Protein AF-N1P978-F1 (afdb_monomer)

Structure (mmCIF, N/CA/C/O backbone):
data_AF-N1P978-F1
#
_entry.id   AF-N1P978-F1
#
loop_
_atom_site.group_PDB
_atom_site.id
_atom_site.type_symbol
_atom_site.label_atom_id
_atom_site.label_alt_id
_atom_site.label_comp_id
_atom_site.label_asym_id
_atom_site.label_entity_id
_atom_site.label_seq_id
_atom_site.pdbx_PDB_ins_code
_atom_site.Cartn_x
_atom_site.Cartn_y
_atom_site.Cartn_z
_atom_site.occupancy
_atom_site.B_iso_or_equiv
_atom_site.auth_seq_id
_atom_site.auth_comp_id
_atom_site.auth_asym_id
_atom_site.auth_atom_id
_atom_site.pdbx_PDB_model_num
ATOM 1 N N . MET A 1 1 ? 24.427 -19.968 -23.728 1.00 51.34 1 MET A N 1
ATOM 2 C CA . MET A 1 1 ? 23.889 -18.604 -23.933 1.00 51.34 1 MET A CA 1
ATOM 3 C C . MET A 1 1 ? 23.417 -18.109 -22.580 1.00 51.34 1 MET A C 1
ATOM 5 O O . MET A 1 1 ? 22.618 -18.807 -21.974 1.00 51.34 1 MET A O 1
ATOM 9 N N . ILE A 1 2 ? 23.948 -16.994 -22.076 1.00 67.19 2 ILE A N 1
ATOM 10 C CA . ILE A 1 2 ? 23.480 -16.392 -20.819 1.00 67.19 2 ILE A CA 1
ATOM 11 C C . ILE A 1 2 ? 22.512 -15.277 -21.208 1.00 67.19 2 ILE A C 1
ATOM 13 O O . ILE A 1 2 ? 22.941 -14.258 -21.749 1.00 67.19 2 ILE A O 1
ATOM 17 N N . LEU A 1 3 ? 21.216 -15.494 -20.993 1.00 75.06 3 LEU A N 1
ATOM 18 C CA . LEU A 1 3 ? 20.203 -14.460 -21.181 1.00 75.06 3 LEU A CA 1
ATOM 19 C C . LEU A 1 3 ? 20.406 -13.398 -20.092 1.00 75.06 3 LEU A C 1
ATOM 21 O O . LEU A 1 3 ? 20.397 -13.732 -18.910 1.00 75.06 3 LEU A O 1
ATOM 25 N N . HIS A 1 4 ? 20.660 -12.152 -20.489 1.00 80.44 4 HIS A N 1
ATOM 26 C CA . HIS A 1 4 ? 20.763 -11.032 -19.555 1.00 80.44 4 HIS A CA 1
ATOM 27 C C . HIS A 1 4 ? 19.407 -10.337 -19.472 1.00 80.44 4 HIS A C 1
ATOM 29 O O . HIS A 1 4 ? 18.857 -9.915 -20.487 1.00 80.44 4 HIS A O 1
ATOM 35 N N . GLU A 1 5 ? 18.876 -10.240 -18.260 1.00 82.19 5 GLU A N 1
ATOM 36 C CA . GLU A 1 5 ? 17.679 -9.464 -17.957 1.00 82.19 5 GLU A CA 1
ATOM 37 C C . GLU A 1 5 ? 18.041 -7.974 -17.937 1.00 82.19 5 GLU A C 1
ATOM 39 O O . GLU A 1 5 ? 19.006 -7.575 -17.281 1.00 82.19 5 GLU A O 1
ATOM 44 N N . ILE A 1 6 ? 17.291 -7.155 -18.675 1.00 90.06 6 ILE A N 1
ATOM 45 C CA . ILE A 1 6 ? 17.482 -5.703 -18.722 1.00 90.06 6 ILE A CA 1
ATOM 46 C C . ILE A 1 6 ? 16.243 -5.056 -18.099 1.00 90.06 6 ILE A C 1
ATOM 48 O O . ILE A 1 6 ? 15.170 -5.151 -18.694 1.00 90.06 6 ILE A O 1
ATOM 52 N N . PRO A 1 7 ? 16.367 -4.398 -16.931 1.00 91.31 7 PRO A N 1
ATOM 53 C CA . PRO A 1 7 ? 15.231 -3.738 -16.302 1.00 91.31 7 PRO A CA 1
ATOM 54 C C . PRO A 1 7 ? 14.741 -2.527 -17.100 1.00 91.31 7 PRO A C 1
ATOM 56 O O . PRO A 1 7 ? 15.553 -1.747 -17.612 1.00 91.31 7 PRO A O 1
ATOM 59 N N . CYS A 1 8 ? 13.421 -2.346 -17.145 1.00 93.00 8 CYS A N 1
ATOM 60 C CA . CYS A 1 8 ? 12.769 -1.184 -17.744 1.00 93.00 8 CYS A CA 1
ATOM 61 C C . CYS A 1 8 ? 13.158 0.120 -17.026 1.00 93.00 8 CYS A C 1
ATOM 63 O O . CYS A 1 8 ? 13.352 0.146 -15.808 1.00 93.00 8 CYS A O 1
ATOM 65 N N . ASP A 1 9 ? 13.257 1.223 -17.775 1.00 95.38 9 ASP A N 1
ATOM 66 C CA . ASP A 1 9 ? 13.677 2.520 -17.223 1.00 95.38 9 ASP A CA 1
ATOM 67 C C . ASP A 1 9 ? 12.615 3.182 -16.333 1.00 95.38 9 ASP A C 1
ATOM 69 O O . ASP A 1 9 ? 12.956 3.944 -15.430 1.00 95.38 9 ASP A O 1
ATOM 73 N N . SER A 1 10 ? 11.339 2.871 -16.551 1.00 96.06 10 SER A N 1
ATOM 74 C CA . SER A 1 10 ? 10.211 3.383 -15.774 1.00 96.06 10 SER A CA 1
ATOM 75 C C . SER A 1 10 ? 9.254 2.265 -15.403 1.00 96.06 10 SER A C 1
ATOM 77 O O . SER A 1 10 ? 9.006 1.383 -16.224 1.00 96.06 10 SER A O 1
ATOM 79 N N . CYS A 1 11 ? 8.720 2.340 -14.190 1.00 96.38 11 CYS A N 1
ATOM 80 C CA . CYS A 1 11 ? 7.621 1.505 -13.737 1.00 96.38 11 CYS A CA 1
ATOM 81 C C . CYS A 1 11 ? 6.306 2.003 -14.345 1.00 96.38 11 CYS A C 1
ATOM 83 O O . CYS A 1 11 ? 6.146 3.189 -14.652 1.00 96.38 11 CYS A O 1
ATOM 85 N N . THR A 1 12 ? 5.372 1.084 -14.510 1.00 95.38 12 THR A N 1
ATOM 86 C CA . THR A 1 12 ? 4.026 1.298 -15.035 1.00 95.38 12 THR A CA 1
ATOM 87 C C . THR A 1 12 ? 3.015 0.644 -14.105 1.00 95.38 12 THR A C 1
ATOM 89 O O . THR A 1 12 ? 3.397 -0.137 -13.242 1.00 95.38 12 THR A O 1
ATOM 92 N N . GLU A 1 13 ? 1.722 0.909 -14.288 1.00 93.56 13 GLU A N 1
ATOM 93 C CA . GLU A 1 13 ? 0.663 0.354 -13.428 1.00 93.56 13 GLU A CA 1
ATOM 94 C C . GLU A 1 13 ? 0.683 -1.182 -13.321 1.00 93.56 13 GLU A C 1
ATOM 96 O O . GLU A 1 13 ? 0.198 -1.724 -12.333 1.00 93.56 13 GLU A O 1
ATOM 101 N N . SER A 1 14 ? 1.250 -1.898 -14.302 1.00 94.50 14 SER A N 1
ATOM 102 C CA . SER A 1 14 ? 1.369 -3.362 -14.254 1.00 94.50 14 SER A CA 1
ATOM 103 C C . SER A 1 14 ? 2.417 -3.879 -13.271 1.00 94.50 14 SER A C 1
ATOM 105 O O . SER A 1 14 ? 2.367 -5.055 -12.927 1.00 94.50 14 SER A O 1
ATOM 107 N N . ASP A 1 15 ? 3.344 -3.022 -12.840 1.00 96.62 15 ASP A N 1
ATOM 108 C CA . ASP A 1 15 ? 4.443 -3.363 -11.925 1.00 96.62 15 ASP A CA 1
ATOM 109 C C . ASP A 1 15 ? 4.040 -3.141 -10.450 1.00 96.62 15 ASP A C 1
ATOM 111 O O . ASP A 1 15 ? 4.856 -3.234 -9.529 1.00 96.62 15 ASP A O 1
ATOM 115 N N . TYR A 1 16 ? 2.766 -2.804 -10.220 1.00 97.19 16 TYR A N 1
ATOM 116 C CA . TYR A 1 16 ? 2.202 -2.492 -8.914 1.00 97.19 16 TYR A CA 1
ATOM 117 C C . TYR A 1 16 ? 1.046 -3.420 -8.551 1.00 97.19 16 TYR A C 1
ATOM 119 O O . TYR A 1 16 ? 0.226 -3.822 -9.378 1.00 97.19 16 TYR A O 1
ATOM 127 N N . GLU A 1 17 ? 0.946 -3.694 -7.258 1.00 96.69 17 GLU A N 1
ATOM 128 C CA . GLU A 1 17 ? -0.178 -4.359 -6.612 1.00 96.69 17 GLU A CA 1
ATOM 129 C C . GLU A 1 17 ? -0.795 -3.438 -5.556 1.00 96.69 17 GLU A C 1
ATOM 131 O O . GLU A 1 17 ? -0.201 -2.426 -5.178 1.00 96.69 17 GLU A O 1
ATOM 136 N N . CYS A 1 18 ? -2.000 -3.761 -5.077 1.00 97.44 18 CYS A N 1
ATOM 137 C CA . CYS A 1 18 ? -2.567 -3.007 -3.963 1.00 97.44 18 CYS A CA 1
ATOM 138 C C . CYS A 1 18 ? -1.670 -3.155 -2.723 1.00 97.44 18 CYS A C 1
ATOM 140 O O . CYS A 1 18 ? -1.158 -4.242 -2.429 1.00 97.44 18 CYS A O 1
ATOM 142 N N . SER A 1 19 ? -1.476 -2.054 -1.999 1.00 96.12 19 SER A N 1
ATOM 143 C CA . SER A 1 19 ? -0.838 -2.067 -0.680 1.00 96.12 19 SER A CA 1
ATOM 144 C C . SER A 1 19 ? -1.640 -2.931 0.298 1.00 96.12 19 SER A C 1
ATOM 146 O O . SER A 1 19 ? -2.824 -3.181 0.083 1.00 96.12 19 SER A O 1
ATOM 148 N N . SER A 1 20 ? -1.008 -3.392 1.380 1.00 93.12 20 SER A N 1
ATOM 149 C CA . SER A 1 20 ? -1.594 -4.392 2.293 1.00 93.12 20 SER A CA 1
ATOM 150 C C . SER A 1 20 ? -2.949 -3.980 2.881 1.00 93.12 20 SER A C 1
ATOM 152 O O . SER A 1 20 ? -3.768 -4.835 3.180 1.00 93.12 20 SER A O 1
ATOM 154 N N . GLU A 1 21 ? -3.189 -2.684 3.038 1.00 94.25 21 GLU A N 1
ATOM 155 C CA . GLU A 1 21 ? -4.403 -2.085 3.594 1.00 94.25 21 GLU A CA 1
ATOM 156 C C . GLU A 1 21 ? -5.508 -1.847 2.549 1.00 94.25 21 GLU A C 1
ATOM 158 O O . GLU A 1 21 ? -6.534 -1.235 2.856 1.00 94.25 21 GLU A O 1
ATOM 163 N N . PHE A 1 22 ? -5.299 -2.283 1.306 1.00 96.00 22 PHE A N 1
ATOM 164 C CA . PHE A 1 22 ? -6.172 -1.999 0.175 1.00 96.00 22 PHE A CA 1
ATOM 165 C C . PHE A 1 22 ? -6.535 -3.272 -0.586 1.00 96.00 22 PHE A C 1
ATOM 167 O O . PHE A 1 22 ? -5.724 -4.177 -0.774 1.00 96.00 22 PHE A O 1
ATOM 174 N N . VAL A 1 23 ? -7.762 -3.305 -1.095 1.00 96.00 23 VAL A N 1
ATOM 175 C CA . VAL A 1 23 ? -8.296 -4.386 -1.922 1.00 96.00 23 VAL A CA 1
ATOM 176 C C . VAL A 1 23 ? -8.733 -3.841 -3.273 1.00 96.00 23 VAL A C 1
ATOM 178 O O . VAL A 1 23 ? -9.168 -2.696 -3.393 1.00 96.00 23 VAL A O 1
ATOM 181 N N . ARG A 1 24 ? -8.613 -4.665 -4.313 1.00 95.88 24 ARG A N 1
ATOM 182 C CA . ARG A 1 24 ? -9.006 -4.287 -5.669 1.00 95.88 24 ARG A CA 1
ATOM 183 C C . ARG A 1 24 ? -10.523 -4.391 -5.835 1.00 95.88 24 ARG A C 1
ATOM 185 O O . ARG A 1 24 ? -11.099 -5.449 -5.584 1.00 95.88 24 ARG A O 1
ATOM 192 N N . ASP A 1 25 ? -11.166 -3.312 -6.265 1.00 95.75 25 ASP A N 1
ATOM 193 C CA . ASP A 1 25 ? -12.602 -3.284 -6.531 1.00 95.75 25 ASP A CA 1
ATOM 194 C C . ASP A 1 25 ? -12.951 -3.862 -7.924 1.00 95.75 25 ASP A C 1
ATOM 196 O O . ASP A 1 25 ? -12.088 -4.299 -8.690 1.00 95.75 25 ASP A O 1
ATOM 200 N N . ALA A 1 26 ? -14.240 -3.862 -8.280 1.00 95.56 26 ALA A N 1
ATOM 201 C CA . ALA A 1 26 ? -14.712 -4.375 -9.570 1.00 95.56 26 ALA A CA 1
ATOM 202 C C . ALA A 1 26 ? -14.249 -3.549 -10.788 1.00 95.56 26 ALA A C 1
ATOM 204 O O . ALA A 1 26 ? -14.342 -4.031 -11.919 1.00 95.56 26 ALA A O 1
ATOM 205 N N . LYS A 1 27 ? -13.790 -2.311 -10.580 1.00 93.88 27 LYS A N 1
ATOM 206 C CA . LYS A 1 27 ? -13.237 -1.439 -11.623 1.00 93.88 27 LYS A CA 1
ATOM 207 C C . LYS A 1 27 ? -11.729 -1.610 -11.774 1.00 93.88 27 LYS A C 1
ATOM 209 O O . LYS A 1 27 ? -11.186 -1.214 -12.800 1.00 93.88 27 LYS A O 1
ATOM 214 N N . GLY A 1 28 ? -11.083 -2.256 -10.806 1.00 91.56 28 GLY A N 1
ATOM 215 C CA . GLY A 1 28 ? -9.639 -2.435 -10.763 1.00 91.56 28 GLY A CA 1
ATOM 216 C C . GLY A 1 28 ? -8.927 -1.442 -9.846 1.00 91.56 28 GLY A C 1
ATOM 217 O O . GLY A 1 28 ? -7.700 -1.491 -9.788 1.00 91.56 28 GLY A O 1
ATOM 218 N N . ASP A 1 29 ? -9.665 -0.593 -9.128 1.00 94.94 29 ASP A N 1
ATOM 219 C CA . ASP A 1 29 ? -9.122 0.434 -8.242 1.00 94.94 29 ASP A CA 1
ATOM 220 C C . ASP A 1 29 ? -8.769 -0.174 -6.875 1.00 94.94 29 ASP A C 1
ATOM 222 O O . ASP A 1 29 ? -9.513 -1.000 -6.341 1.00 94.94 29 ASP A O 1
ATOM 226 N N . CYS A 1 30 ? -7.644 0.234 -6.281 1.00 96.94 30 CYS A N 1
ATOM 227 C CA . CYS A 1 30 ? -7.272 -0.176 -4.924 1.00 96.94 30 CYS A CA 1
ATOM 228 C C . CYS A 1 30 ? -7.992 0.710 -3.898 1.00 96.94 30 CYS A C 1
ATOM 230 O O . CYS A 1 30 ? -7.644 1.877 -3.709 1.00 96.94 30 CYS A O 1
ATOM 232 N N . ILE A 1 31 ? -9.008 0.153 -3.238 1.00 95.56 31 ILE A N 1
ATOM 233 C CA . ILE A 1 31 ? -9.827 0.830 -2.226 1.00 95.56 31 ILE A CA 1
ATOM 234 C C . ILE A 1 31 ? -9.457 0.351 -0.815 1.00 95.56 31 ILE A C 1
ATOM 236 O O . ILE A 1 31 ? -9.021 -0.790 -0.671 1.00 95.56 31 ILE A O 1
ATOM 240 N N . PRO A 1 32 ? -9.617 1.180 0.236 1.00 94.44 32 PRO A N 1
ATOM 241 C CA . PRO A 1 32 ? -9.299 0.772 1.603 1.00 94.44 32 PRO A CA 1
ATOM 242 C C . PRO A 1 32 ? -10.078 -0.476 2.035 1.00 94.44 32 PRO A C 1
ATOM 244 O O . PRO A 1 32 ? -11.307 -0.507 1.935 1.00 94.44 32 PRO A O 1
ATOM 247 N N . ASP A 1 33 ? -9.369 -1.469 2.565 1.00 93.19 33 ASP A N 1
ATOM 248 C CA . ASP A 1 33 ? -9.955 -2.633 3.222 1.00 93.19 33 ASP A CA 1
ATOM 249 C C . ASP A 1 33 ? -9.996 -2.384 4.734 1.00 93.19 33 ASP A C 1
ATOM 251 O O . ASP A 1 33 ? -9.009 -2.554 5.452 1.00 93.19 33 ASP A O 1
ATOM 255 N N . TYR A 1 34 ? -11.151 -1.940 5.229 1.00 88.50 34 TYR A N 1
ATOM 256 C CA . TYR A 1 34 ? -11.311 -1.585 6.639 1.00 88.50 34 TYR A CA 1
ATOM 257 C C . TYR A 1 34 ? -11.190 -2.779 7.593 1.00 88.50 34 TYR A C 1
ATOM 259 O O . TYR A 1 34 ? -10.778 -2.567 8.733 1.00 88.50 34 TYR A O 1
ATOM 267 N N . ASP A 1 35 ? -11.479 -4.006 7.146 1.00 87.50 35 ASP A N 1
ATOM 268 C CA . ASP A 1 35 ? -11.283 -5.211 7.959 1.00 87.50 35 ASP A CA 1
ATOM 269 C C . ASP A 1 35 ? -9.783 -5.484 8.133 1.00 87.50 35 ASP A C 1
ATOM 271 O O . ASP A 1 35 ? -9.304 -5.730 9.242 1.00 87.50 35 ASP A O 1
ATOM 275 N N . GLN A 1 36 ? -9.017 -5.378 7.046 1.00 88.00 36 GLN A N 1
ATOM 276 C CA . GLN A 1 36 ? -7.566 -5.548 7.060 1.00 88.00 36 GLN A CA 1
ATOM 277 C C . GLN A 1 36 ? -6.868 -4.427 7.847 1.00 88.00 36 GLN A C 1
ATOM 279 O O . GLN A 1 36 ? -5.964 -4.697 8.639 1.00 88.00 36 GLN A O 1
ATOM 284 N N . ILE A 1 37 ? -7.330 -3.182 7.693 1.00 89.12 37 ILE A N 1
ATOM 285 C CA . ILE A 1 37 ? -6.835 -2.026 8.450 1.00 89.12 37 ILE A CA 1
ATOM 286 C C . ILE A 1 37 ? -7.117 -2.192 9.947 1.00 89.12 37 ILE A C 1
ATOM 288 O O . ILE A 1 37 ? -6.240 -1.902 10.758 1.00 89.12 37 ILE A O 1
ATOM 292 N N . ALA A 1 38 ? -8.295 -2.693 10.329 1.00 83.81 38 ALA A N 1
ATOM 293 C CA . ALA A 1 38 ? -8.654 -2.947 11.727 1.00 83.81 38 ALA A CA 1
ATOM 294 C C . ALA A 1 38 ? -7.756 -3.981 12.417 1.00 83.81 38 ALA A C 1
ATOM 296 O O . ALA A 1 38 ? -7.610 -3.948 13.640 1.00 83.81 38 ALA A O 1
ATOM 297 N N . LEU A 1 39 ? -7.191 -4.907 11.639 1.00 84.75 39 LEU A N 1
ATOM 298 C CA . LEU A 1 39 ? -6.251 -5.931 12.100 1.00 84.75 39 LEU A CA 1
ATOM 299 C C . LEU A 1 39 ? -4.792 -5.463 12.072 1.00 84.75 39 LEU A C 1
ATOM 301 O O . LEU A 1 39 ? -3.914 -6.184 12.543 1.00 84.75 39 LEU A O 1
ATOM 305 N N . SER A 1 40 ? -4.529 -4.295 11.494 1.00 82.38 40 SER A N 1
ATOM 306 C CA . SER A 1 40 ? -3.196 -3.717 11.390 1.00 82.38 40 SER A CA 1
ATOM 307 C C . SER A 1 40 ? -2.939 -2.711 12.515 1.00 82.38 40 SER A C 1
ATOM 309 O O . SER A 1 40 ? -3.824 -1.953 12.909 1.00 82.38 40 SER A O 1
ATOM 311 N N . ASP A 1 41 ? -1.690 -2.611 12.966 1.00 83.00 41 ASP A N 1
ATOM 312 C CA . ASP A 1 41 ? -1.288 -1.661 14.016 1.00 83.00 41 ASP A CA 1
ATOM 313 C C . ASP A 1 41 ? -1.127 -0.215 13.486 1.00 83.00 41 ASP A C 1
ATOM 315 O O . ASP A 1 41 ? -0.485 0.632 14.121 1.00 83.00 41 ASP A O 1
ATOM 319 N N . ILE A 1 42 ? -1.621 0.093 12.277 1.00 85.75 42 ILE A N 1
ATOM 320 C CA . ILE A 1 42 ? -1.384 1.396 11.633 1.00 85.75 42 ILE A CA 1
ATOM 321 C C . ILE A 1 42 ? -2.139 2.517 12.351 1.00 85.75 42 ILE A C 1
ATOM 323 O O . ILE A 1 42 ? -1.613 3.617 12.514 1.00 85.75 42 ILE A O 1
ATOM 327 N N . CYS A 1 43 ? -3.359 2.230 12.811 1.00 83.25 43 CYS A N 1
ATOM 328 C CA . CYS A 1 43 ? -4.219 3.212 13.461 1.00 83.25 43 CYS A CA 1
ATOM 329 C C . CYS A 1 43 ? -3.848 3.435 14.931 1.00 83.25 43 CYS A C 1
ATOM 331 O O . CYS A 1 43 ? -4.080 4.526 15.453 1.00 83.25 43 CYS A O 1
ATOM 333 N N . ASP A 1 44 ? -3.189 2.465 15.571 1.00 80.06 44 ASP A N 1
ATOM 334 C CA . ASP A 1 44 ? -2.686 2.595 16.944 1.00 80.06 44 ASP A CA 1
ATOM 335 C C . ASP A 1 44 ? -1.614 3.685 17.059 1.00 80.06 44 ASP A C 1
ATOM 337 O O . ASP A 1 44 ? -1.492 4.358 18.082 1.00 80.06 44 ASP A O 1
ATOM 341 N N . LYS A 1 45 ? -0.854 3.906 15.981 1.00 71.25 45 LYS A N 1
ATOM 342 C CA . LYS A 1 45 ? 0.204 4.925 15.913 1.00 71.25 45 LYS A CA 1
ATOM 343 C C . LYS A 1 45 ? -0.321 6.320 15.573 1.00 71.25 45 LYS A C 1
ATOM 345 O O . LYS A 1 45 ? 0.407 7.296 15.740 1.00 71.25 45 LYS A O 1
ATOM 350 N N . ALA A 1 46 ? -1.560 6.421 15.097 1.00 73.00 46 ALA A N 1
ATOM 351 C CA . ALA A 1 46 ? -2.135 7.649 14.554 1.00 73.00 46 ALA A CA 1
ATOM 352 C C . ALA A 1 46 ? -2.887 8.502 15.589 1.00 73.00 46 ALA A C 1
ATOM 354 O O . ALA A 1 46 ? -3.503 9.498 15.220 1.00 73.00 46 ALA A O 1
ATOM 355 N N . ASN A 1 47 ? -2.883 8.107 16.872 1.00 67.88 47 ASN A N 1
ATOM 356 C CA . ASN A 1 47 ? -3.598 8.784 17.966 1.00 67.88 47 ASN A CA 1
ATOM 357 C C . ASN A 1 47 ? -5.073 9.117 17.649 1.00 67.88 47 ASN A C 1
ATOM 359 O O . ASN A 1 47 ? -5.628 10.071 18.187 1.00 67.88 47 ASN A O 1
ATOM 363 N N . GLY A 1 48 ? -5.719 8.309 16.802 1.00 63.03 48 GLY A N 1
ATOM 364 C CA . GLY A 1 48 ? -7.143 8.421 16.501 1.00 63.03 48 GLY A CA 1
ATOM 365 C C . GLY A 1 48 ? -7.536 9.374 15.372 1.00 63.03 48 GLY A C 1
ATOM 366 O O . GLY A 1 48 ? -8.728 9.519 15.164 1.00 63.03 48 GLY A O 1
ATOM 367 N N . GLU A 1 49 ? -6.616 9.983 14.621 1.00 80.88 49 GLU A N 1
ATOM 368 C CA . GLU A 1 49 ? -6.989 10.917 13.543 1.00 80.88 49 GLU A CA 1
ATOM 369 C C . GLU A 1 49 ? -7.114 10.205 12.180 1.00 80.88 49 GLU A C 1
ATOM 371 O O . GLU A 1 49 ? -8.083 9.492 11.891 1.00 80.88 49 GLU A O 1
ATOM 376 N N . THR A 1 50 ? -6.110 10.389 11.328 1.00 86.56 50 THR A N 1
ATOM 377 C CA . THR A 1 50 ? -6.036 9.861 9.969 1.00 86.56 50 THR A CA 1
ATOM 378 C C . THR A 1 50 ? -4.638 9.338 9.688 1.00 86.56 50 THR A C 1
ATOM 380 O O . THR A 1 50 ? -3.654 9.964 10.080 1.00 86.56 50 THR A O 1
ATOM 383 N N . VAL A 1 51 ? -4.545 8.238 8.948 1.00 90.62 51 VAL A N 1
ATOM 384 C CA . VAL A 1 51 ? -3.284 7.750 8.380 1.00 90.62 51 VAL A CA 1
ATOM 385 C C . VAL A 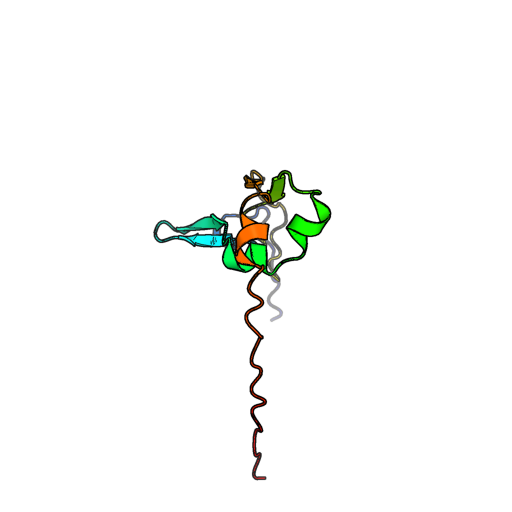1 51 ? -3.242 8.047 6.890 1.00 90.62 51 VAL A C 1
ATOM 387 O O . VAL A 1 51 ? -4.236 7.872 6.189 1.00 90.62 51 VAL A O 1
ATOM 390 N N . SER A 1 52 ? -2.091 8.511 6.415 1.00 92.62 52 SER A N 1
ATOM 391 C CA . SER A 1 52 ? -1.831 8.727 4.993 1.00 92.62 52 SER A CA 1
ATOM 392 C C . SER A 1 52 ? -1.088 7.515 4.451 1.00 92.62 52 SER A C 1
ATOM 394 O O . SER A 1 52 ? 0.038 7.259 4.877 1.00 92.62 52 SER A O 1
ATOM 396 N N . LEU A 1 53 ? -1.711 6.776 3.535 1.00 93.44 53 LEU A N 1
ATOM 397 C CA . LEU A 1 53 ? -1.157 5.548 2.962 1.00 93.44 53 LEU A CA 1
ATOM 398 C C . LEU A 1 53 ? -1.257 5.558 1.441 1.00 93.44 53 LEU A C 1
ATOM 400 O O . LEU A 1 53 ? -2.260 5.989 0.876 1.00 93.44 53 LEU A O 1
ATOM 404 N N . GLU A 1 54 ? -0.228 5.044 0.780 1.00 96.19 54 GLU A N 1
ATOM 405 C CA . GLU A 1 54 ? -0.241 4.841 -0.666 1.00 96.19 54 GLU A CA 1
ATOM 406 C C . GLU A 1 54 ? -1.054 3.579 -1.011 1.00 96.19 54 GLU A C 1
ATOM 408 O O . GLU A 1 54 ? -0.772 2.511 -0.460 1.00 96.19 54 GLU A O 1
ATOM 413 N N . PRO A 1 55 ? -2.050 3.660 -1.916 1.00 96.88 55 PRO A N 1
ATOM 414 C CA . PRO A 1 55 ? -2.902 2.521 -2.276 1.00 96.88 55 PRO A CA 1
ATOM 415 C C . PRO A 1 55 ? -2.191 1.424 -3.072 1.00 96.88 55 PRO A C 1
ATOM 417 O O . PRO A 1 55 ? -2.708 0.311 -3.175 1.00 96.88 55 PRO A O 1
ATOM 420 N N . LEU A 1 56 ? -1.034 1.736 -3.652 1.00 97.31 56 LEU A N 1
ATOM 421 C CA . LEU A 1 56 ? -0.260 0.851 -4.511 1.00 97.31 56 LEU A CA 1
ATOM 422 C C . LEU A 1 56 ? 1.137 0.647 -3.929 1.00 97.31 56 LEU A C 1
ATOM 424 O O . LEU A 1 56 ? 1.747 1.583 -3.419 1.00 97.31 56 LEU A O 1
ATOM 428 N N . GLN A 1 57 ? 1.663 -0.562 -4.082 1.00 96.56 57 GLN A N 1
ATOM 429 C CA . GLN A 1 57 ? 3.047 -0.914 -3.785 1.00 96.56 57 GLN A CA 1
ATOM 430 C C . GLN A 1 57 ? 3.649 -1.652 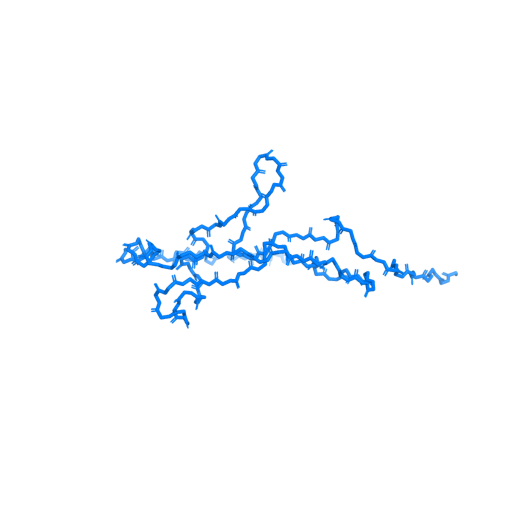-4.980 1.00 96.56 57 GLN A C 1
ATOM 432 O O . GLN A 1 57 ? 2.938 -2.338 -5.712 1.00 96.56 57 GLN A O 1
ATOM 437 N N . LEU A 1 58 ? 4.957 -1.508 -5.194 1.00 96.88 58 LEU A N 1
ATOM 438 C CA . LEU A 1 58 ? 5.649 -2.290 -6.220 1.00 96.88 58 LEU A CA 1
ATOM 439 C C . LEU A 1 58 ? 5.530 -3.779 -5.900 1.00 96.88 58 LEU A C 1
ATOM 441 O O . LEU A 1 58 ? 5.752 -4.186 -4.755 1.00 96.88 58 LEU A O 1
ATOM 445 N N . ILE A 1 59 ? 5.245 -4.588 -6.919 1.00 96.44 59 ILE A N 1
ATOM 446 C CA . ILE A 1 59 ? 5.212 -6.041 -6.768 1.00 96.44 59 ILE A CA 1
ATOM 447 C C . ILE A 1 59 ? 6.583 -6.517 -6.286 1.00 96.44 59 ILE A C 1
ATOM 449 O O . ILE A 1 59 ? 7.647 -6.093 -6.752 1.00 96.44 59 ILE A O 1
ATOM 453 N N . LYS A 1 60 ? 6.580 -7.428 -5.312 1.00 94.19 60 LYS A N 1
ATOM 454 C CA . LYS A 1 60 ? 7.832 -7.963 -4.772 1.00 94.19 60 LYS A CA 1
ATOM 455 C C . LYS A 1 60 ? 8.647 -8.645 -5.867 1.00 94.19 60 LYS A C 1
ATOM 457 O O . LYS A 1 60 ? 8.248 -9.664 -6.420 1.00 94.19 60 LYS A O 1
ATOM 462 N N . GLY A 1 61 ? 9.852 -8.125 -6.084 1.00 91.81 61 GLY A N 1
ATOM 463 C CA . GLY A 1 61 ? 10.791 -8.647 -7.071 1.00 91.81 61 GLY A CA 1
ATOM 464 C C . GLY A 1 61 ? 10.809 -7.872 -8.385 1.00 91.81 61 GLY A C 1
ATOM 465 O O . GLY A 1 61 ? 11.696 -8.154 -9.193 1.00 91.81 61 GLY A O 1
ATOM 466 N N . ASP A 1 62 ? 9.921 -6.889 -8.575 1.00 93.38 62 ASP A N 1
ATOM 467 C CA . ASP A 1 62 ? 10.011 -5.976 -9.711 1.00 93.38 62 ASP A CA 1
ATOM 468 C C . ASP A 1 62 ? 11.277 -5.117 -9.654 1.00 93.38 62 ASP A C 1
ATOM 470 O O . ASP A 1 62 ? 11.758 -4.723 -8.588 1.00 93.38 62 ASP A O 1
ATOM 474 N N . LYS A 1 63 ? 11.856 -4.864 -10.833 1.00 94.00 63 LYS A N 1
ATOM 475 C CA . LYS A 1 63 ? 13.184 -4.234 -10.979 1.00 94.00 63 LYS A CA 1
ATOM 476 C C . LYS A 1 63 ? 13.172 -2.955 -11.810 1.00 94.00 63 LYS A C 1
ATOM 478 O O . LYS A 1 63 ? 14.243 -2.444 -12.1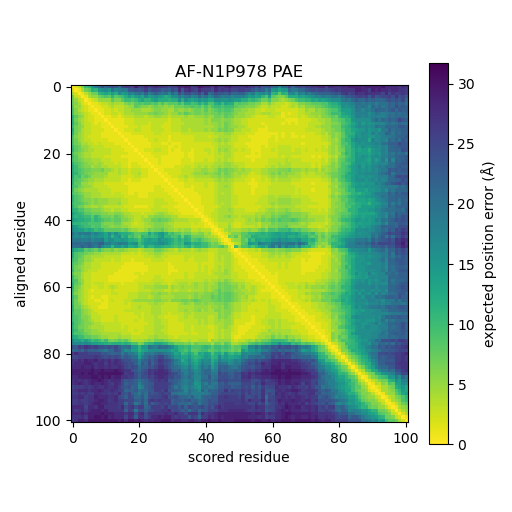48 1.00 94.00 63 LYS A O 1
ATOM 483 N N . CYS A 1 64 ? 11.995 -2.459 -12.182 1.00 94.56 64 CYS A N 1
ATOM 484 C CA . CYS A 1 64 ? 11.862 -1.204 -12.913 1.00 94.56 64 CYS A CA 1
ATOM 485 C C . CYS A 1 64 ? 12.586 -0.064 -12.169 1.00 94.56 64 CYS A C 1
ATOM 487 O O . CYS A 1 64 ? 12.599 0.001 -10.941 1.00 94.56 64 CYS A O 1
ATOM 489 N N . LYS A 1 65 ? 13.267 0.815 -12.911 1.00 95.06 65 LYS A N 1
ATOM 490 C CA . LYS A 1 65 ? 14.226 1.755 -12.299 1.00 95.06 65 LYS A CA 1
ATOM 491 C C . LYS A 1 65 ? 13.570 2.975 -11.662 1.00 95.06 65 LYS A C 1
ATOM 49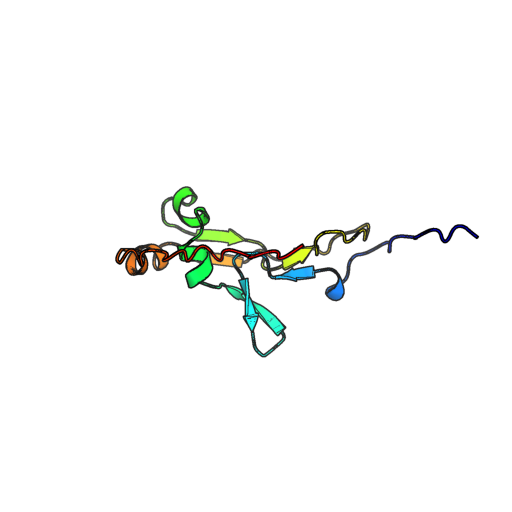3 O O . LYS A 1 65 ? 14.105 3.507 -10.691 1.00 95.06 65 LYS A O 1
ATOM 498 N N . LYS A 1 66 ? 12.467 3.458 -12.237 1.00 95.94 66 LYS A N 1
ATOM 499 C CA . LYS A 1 66 ? 11.803 4.694 -11.809 1.00 95.94 66 LYS A CA 1
ATOM 500 C C . LYS A 1 66 ? 10.359 4.417 -11.381 1.00 95.94 66 LYS A C 1
ATOM 502 O O . LYS A 1 66 ? 9.516 4.273 -12.268 1.00 95.94 66 LYS A O 1
ATOM 507 N N . PRO A 1 67 ? 10.081 4.383 -10.065 1.00 94.94 67 PRO A N 1
ATOM 508 C CA . PRO A 1 67 ? 8.729 4.285 -9.531 1.00 94.94 67 PRO A CA 1
ATOM 509 C C . PRO A 1 67 ? 7.82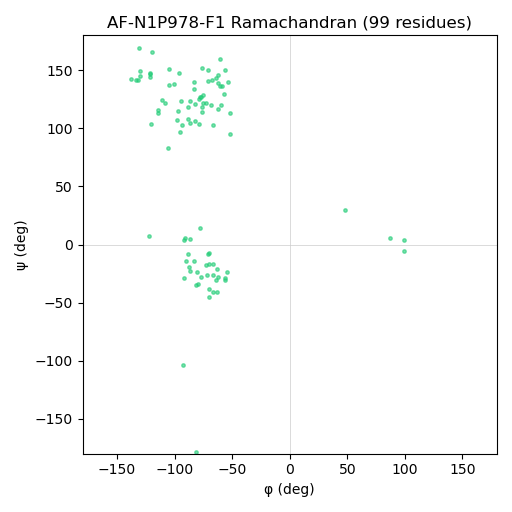0 5.412 -10.029 1.00 94.94 67 PRO A C 1
ATOM 511 O O . PRO A 1 67 ? 8.278 6.525 -10.302 1.00 94.94 67 PRO A O 1
ATOM 514 N N . MET A 1 68 ? 6.533 5.107 -10.134 1.00 94.94 68 MET A N 1
ATOM 515 C CA . MET A 1 68 ? 5.473 6.083 -10.344 1.00 94.94 68 MET A CA 1
ATOM 516 C C . MET A 1 68 ? 5.266 6.925 -9.082 1.00 94.94 68 MET A C 1
ATOM 518 O O . MET A 1 68 ? 5.473 6.448 -7.967 1.00 94.94 68 MET A O 1
ATOM 522 N N . GLU A 1 69 ? 4.837 8.173 -9.265 1.00 95.12 69 GLU A N 1
ATOM 523 C CA . GLU A 1 69 ? 4.314 8.978 -8.162 1.00 95.12 69 GLU A CA 1
ATOM 524 C C . GLU A 1 69 ? 2.906 8.477 -7.834 1.00 95.12 69 GLU A C 1
ATOM 526 O O . GLU A 1 69 ? 2.039 8.440 -8.708 1.00 95.12 69 GLU A O 1
ATOM 531 N N . ILE A 1 70 ? 2.700 8.051 -6.589 1.00 95.31 70 ILE A N 1
ATOM 532 C CA . ILE A 1 70 ? 1.422 7.534 -6.104 1.00 95.31 70 ILE A CA 1
ATOM 533 C C . ILE A 1 70 ? 0.853 8.550 -5.121 1.00 95.31 70 ILE A C 1
ATOM 535 O O . ILE A 1 70 ? 1.500 8.923 -4.144 1.00 95.31 70 ILE A O 1
ATOM 539 N N . GLU A 1 71 ? -0.368 9.008 -5.382 1.00 94.94 71 GLU A N 1
ATOM 540 C CA . GLU A 1 71 ? -1.066 9.889 -4.454 1.00 94.94 71 GLU A CA 1
ATOM 541 C C . GLU A 1 71 ? -1.522 9.094 -3.227 1.00 94.94 71 GLU A C 1
ATOM 543 O O . GLU A 1 71 ? -2.266 8.115 -3.328 1.00 94.94 71 GLU A O 1
ATOM 548 N N . ALA A 1 72 ? -1.066 9.522 -2.050 1.00 94.69 72 ALA A N 1
ATOM 549 C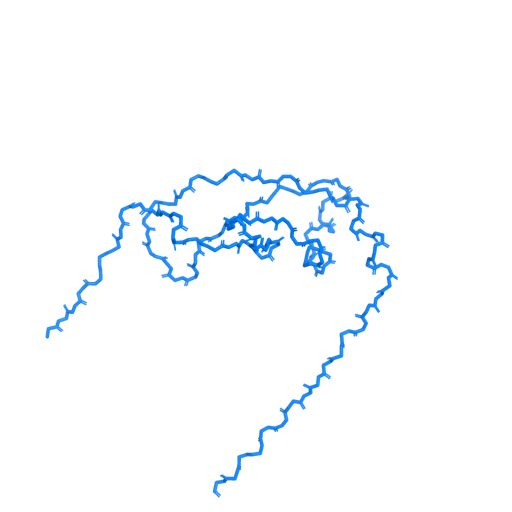 CA . ALA A 1 72 ? -1.477 8.912 -0.799 1.00 94.69 72 ALA A CA 1
ATOM 550 C C . ALA A 1 72 ? -2.937 9.252 -0.471 1.00 94.69 72 ALA A C 1
ATOM 552 O O . ALA A 1 72 ? -3.399 10.383 -0.643 1.00 94.69 72 ALA A O 1
ATOM 553 N N . MET A 1 73 ? -3.656 8.269 0.062 1.00 93.31 73 MET A N 1
ATOM 554 C CA . MET A 1 73 ? -5.028 8.416 0.525 1.00 93.31 73 MET A CA 1
ATOM 555 C C . MET A 1 73 ? -5.073 8.563 2.043 1.00 93.31 73 MET A C 1
ATOM 557 O O . MET A 1 73 ? -4.396 7.847 2.781 1.00 93.31 73 MET A O 1
ATOM 561 N N . ASN A 1 74 ? -5.916 9.484 2.510 1.00 92.19 74 ASN A N 1
ATOM 562 C CA . ASN A 1 74 ? -6.147 9.704 3.932 1.00 92.19 74 ASN A CA 1
ATOM 563 C C . ASN A 1 74 ? -7.262 8.785 4.435 1.00 92.19 74 ASN A C 1
ATOM 565 O O . ASN A 1 74 ? -8.413 8.895 4.006 1.00 92.19 74 ASN A O 1
ATOM 569 N N . ILE A 1 75 ? -6.926 7.909 5.377 1.00 90.25 75 ILE A N 1
ATOM 570 C CA . ILE A 1 75 ? -7.841 6.936 5.969 1.00 90.25 75 ILE A CA 1
ATOM 571 C C . ILE A 1 75 ? -8.161 7.354 7.411 1.00 90.25 75 ILE A C 1
ATOM 573 O O . ILE A 1 75 ? -7.243 7.463 8.224 1.00 90.25 75 ILE A O 1
ATOM 577 N N . PRO A 1 76 ? -9.440 7.569 7.764 1.00 88.56 76 PRO A N 1
ATOM 578 C CA . PRO A 1 76 ? -9.837 7.925 9.124 1.00 88.56 76 PRO A CA 1
ATOM 579 C C . PRO A 1 76 ? -9.829 6.710 10.062 1.00 88.56 76 PRO A C 1
ATOM 581 O O . PRO A 1 76 ? -10.511 5.717 9.806 1.00 88.56 76 PRO A O 1
ATOM 584 N N . CYS A 1 77 ? -9.125 6.818 11.191 1.00 84.38 77 CYS A N 1
ATOM 585 C CA . CYS A 1 77 ? -8.995 5.738 12.176 1.00 84.38 77 CYS A CA 1
ATOM 586 C C . CYS A 1 77 ? -10.120 5.723 13.234 1.00 84.38 77 CYS A C 1
ATOM 588 O O . CYS A 1 77 ? -10.383 4.683 13.840 1.00 84.38 77 CYS A O 1
ATOM 590 N N . GLU A 1 78 ? -10.847 6.833 13.426 1.00 73.69 78 GLU A N 1
ATOM 591 C CA . GLU A 1 78 ? -11.905 6.983 14.449 1.00 73.69 78 GLU A CA 1
ATOM 592 C C . GLU 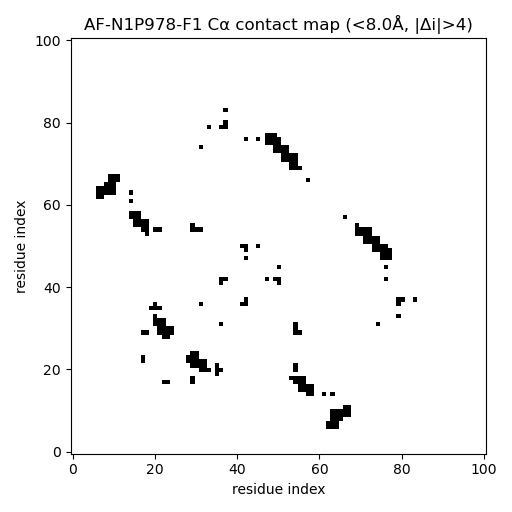A 1 78 ? -13.031 5.935 14.372 1.00 73.69 78 GLU A C 1
ATOM 594 O O . GLU A 1 78 ? -13.649 5.592 15.384 1.00 73.69 78 GLU A O 1
ATOM 599 N N . LYS A 1 79 ? -13.335 5.434 13.168 1.00 59.66 79 LYS A N 1
ATOM 600 C CA . LYS A 1 79 ? -14.444 4.491 12.935 1.00 59.66 79 LYS A CA 1
ATOM 601 C C . LYS A 1 79 ? -14.053 3.029 13.147 1.00 59.66 79 LYS A C 1
ATOM 603 O O . LYS A 1 79 ? -14.920 2.218 13.450 1.00 59.66 79 LYS A O 1
ATOM 608 N N . ILE A 1 80 ? -12.766 2.715 13.037 1.00 63.22 80 ILE A N 1
ATOM 609 C CA . ILE A 1 80 ? -12.250 1.342 12.965 1.00 63.22 80 ILE A CA 1
ATOM 610 C C . ILE A 1 80 ? -12.148 0.720 14.369 1.00 63.22 80 ILE A C 1
ATOM 612 O O . ILE A 1 80 ? -12.504 -0.437 14.583 1.00 63.22 80 ILE A O 1
ATOM 616 N N . LEU A 1 81 ? -11.808 1.532 15.377 1.00 55.88 81 LEU A N 1
ATOM 617 C CA . LEU A 1 81 ? -11.704 1.105 16.781 1.00 55.88 81 LEU A CA 1
ATOM 618 C C . LEU A 1 81 ? -13.033 0.624 17.394 1.00 55.88 81 LEU A C 1
ATOM 620 O O . LEU A 1 81 ? -13.030 -0.093 18.395 1.00 55.88 81 LEU A O 1
ATOM 624 N N . ARG A 1 82 ? -14.183 1.012 16.825 1.00 50.69 82 ARG A N 1
ATOM 625 C CA . ARG A 1 82 ? -15.496 0.644 17.380 1.00 50.69 82 ARG A CA 1
ATOM 626 C C . ARG A 1 82 ? -15.889 -0.800 17.064 1.00 50.69 82 ARG A C 1
ATOM 628 O O . ARG A 1 82 ? -16.580 -1.407 17.880 1.00 50.69 82 ARG A O 1
ATOM 635 N N . GLU A 1 83 ? -15.415 -1.372 15.959 1.00 50.06 83 GLU A N 1
ATOM 636 C CA . GLU A 1 83 ? -15.780 -2.735 15.539 1.00 50.06 83 GLU A CA 1
ATOM 637 C C . GLU A 1 83 ? -14.816 -3.812 16.071 1.00 50.06 83 GLU A C 1
ATOM 639 O O . GLU A 1 83 ? -15.256 -4.915 16.401 1.00 50.06 83 GLU A O 1
ATOM 644 N N . SER A 1 84 ? -13.541 -3.473 16.303 1.00 47.00 84 SER A N 1
ATOM 645 C CA . SER A 1 84 ? -12.537 -4.393 16.878 1.00 47.00 84 SER A CA 1
ATOM 646 C C . SER A 1 84 ? -12.740 -4.729 18.363 1.00 47.00 84 SER A C 1
ATOM 648 O O . SER A 1 84 ? -12.084 -5.625 18.893 1.00 47.00 84 SER A O 1
ATOM 650 N N . SER A 1 85 ? -13.673 -4.068 19.057 1.00 46.25 85 SER A N 1
ATOM 651 C CA . SER A 1 85 ? -13.983 -4.363 20.467 1.00 46.25 85 SER A CA 1
ATOM 652 C C . SER A 1 85 ? -14.690 -5.714 20.691 1.00 46.25 85 SER A C 1
ATOM 654 O O . SER A 1 85 ? -14.800 -6.167 21.829 1.00 46.25 85 SER A O 1
ATOM 656 N N . ASN A 1 86 ? -15.081 -6.418 19.622 1.00 45.94 86 ASN A N 1
ATOM 657 C CA . ASN A 1 86 ? -15.462 -7.829 19.671 1.00 45.94 86 ASN A CA 1
ATOM 658 C C . ASN A 1 86 ? -14.349 -8.687 19.069 1.00 45.94 86 ASN A C 1
ATOM 660 O O . ASN A 1 86 ? -14.408 -9.065 17.901 1.00 45.94 86 ASN A O 1
ATOM 664 N N . GLY A 1 87 ? -13.339 -9.006 19.884 1.00 49.41 87 GLY A N 1
ATOM 665 C CA . GLY A 1 87 ? -12.228 -9.879 19.516 1.00 49.41 87 GLY A CA 1
ATOM 666 C C . GLY A 1 87 ? -12.709 -11.210 18.934 1.00 49.41 87 GLY A C 1
ATOM 667 O O . GLY A 1 87 ? -12.998 -12.163 19.663 1.00 49.41 87 GLY A O 1
ATOM 668 N N . LYS A 1 88 ? -12.781 -11.293 17.601 1.00 49.84 88 LYS A N 1
ATOM 669 C CA . LYS A 1 88 ? -12.934 -12.558 16.889 1.00 49.84 88 LYS A CA 1
ATOM 670 C C . LYS A 1 88 ? -11.652 -13.345 17.120 1.00 49.84 88 LYS A C 1
ATOM 672 O O . LYS A 1 88 ? -10.610 -13.066 16.540 1.00 49.84 88 LYS A O 1
ATOM 677 N N . LYS A 1 89 ? -11.740 -14.317 18.024 1.00 51.59 89 LYS A N 1
ATOM 678 C CA . LYS A 1 89 ? -10.689 -15.289 18.312 1.00 51.59 89 LYS A CA 1
ATOM 679 C C . LYS A 1 89 ? -10.248 -15.936 16.994 1.00 51.59 89 LYS A C 1
ATOM 681 O O . LYS A 1 89 ? -11.038 -16.643 16.373 1.00 51.59 89 LYS A O 1
ATOM 686 N N . ILE A 1 90 ? -9.011 -15.682 16.570 1.00 58.53 90 ILE A N 1
ATOM 687 C CA . ILE A 1 90 ? -8.408 -16.364 15.422 1.00 58.53 90 ILE A CA 1
ATOM 688 C C . ILE A 1 90 ? -8.334 -17.852 15.780 1.00 58.53 90 ILE A C 1
ATOM 690 O O . ILE A 1 90 ? -7.689 -18.232 16.758 1.00 58.53 90 ILE A O 1
ATOM 694 N N . VAL A 1 91 ? -9.056 -18.688 15.033 1.00 66.44 91 VAL A N 1
ATOM 695 C CA . VAL A 1 91 ? -9.026 -20.145 15.193 1.00 66.44 91 VAL A CA 1
ATOM 696 C C . VAL A 1 91 ? -7.999 -20.694 14.214 1.00 66.44 91 VAL A C 1
ATOM 698 O O . VAL A 1 91 ? -8.255 -20.777 13.017 1.00 66.44 91 VAL A O 1
ATOM 701 N N . THR A 1 92 ? -6.826 -21.054 14.720 1.00 57.53 92 THR A N 1
ATOM 702 C CA . THR A 1 92 ? -5.816 -21.798 13.966 1.00 57.53 92 THR A CA 1
ATOM 703 C C . THR A 1 92 ? -6.129 -23.290 14.007 1.00 57.53 92 THR A C 1
ATOM 705 O O . THR A 1 92 ? -6.416 -23.848 15.066 1.00 57.53 92 THR A O 1
ATOM 708 N N . ILE A 1 93 ? -6.058 -23.943 12.847 1.00 75.44 93 ILE A N 1
ATOM 709 C CA . ILE A 1 93 ? -6.120 -25.400 12.718 1.00 75.44 93 ILE A CA 1
ATOM 710 C C . ILE A 1 93 ? -4.752 -25.838 12.194 1.00 75.44 93 ILE A C 1
ATOM 712 O O . ILE A 1 93 ? -4.356 -25.448 11.096 1.00 75.44 93 ILE A O 1
ATOM 716 N N . GLU A 1 94 ? -4.006 -26.606 12.986 1.00 71.94 94 GLU A N 1
ATOM 717 C CA . GLU A 1 94 ? -2.749 -27.203 12.534 1.00 71.94 94 GLU A CA 1
ATOM 718 C C . GLU A 1 94 ? -3.052 -28.401 11.627 1.00 71.94 94 GLU A C 1
ATOM 720 O O . GLU A 1 94 ? -3.600 -29.410 12.073 1.00 71.94 94 GLU A O 1
ATOM 725 N N . ASN A 1 95 ? -2.689 -28.296 10.348 1.00 70.94 95 ASN A N 1
ATOM 726 C CA . ASN A 1 95 ? -2.724 -29.430 9.430 1.00 70.94 95 ASN A CA 1
ATOM 727 C C . ASN A 1 95 ? -1.454 -30.267 9.620 1.00 70.94 95 ASN A C 1
ATOM 729 O O . ASN A 1 95 ? -0.344 -29.764 9.441 1.00 70.94 95 ASN A O 1
ATOM 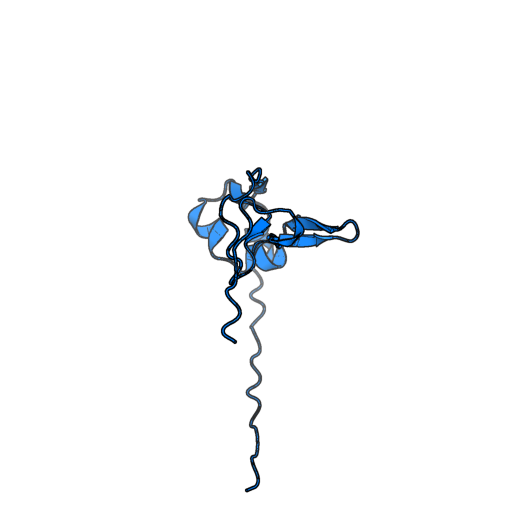733 N N . LYS A 1 96 ? -1.608 -31.548 9.963 1.00 76.94 96 LYS A N 1
ATOM 734 C CA . LYS A 1 96 ? -0.513 -32.523 9.911 1.00 76.94 96 LYS A CA 1
ATOM 735 C C . LYS A 1 96 ? -0.455 -33.115 8.508 1.00 76.94 96 LYS A C 1
ATOM 737 O O . LYS A 1 96 ? -1.448 -33.650 8.027 1.00 76.94 96 LYS A O 1
ATOM 742 N N . PHE A 1 97 ? 0.700 -33.001 7.862 1.00 74.00 97 PHE A N 1
ATOM 743 C CA . PHE A 1 97 ? 0.995 -33.752 6.647 1.00 74.00 97 PHE A CA 1
ATOM 744 C C . PHE A 1 97 ? 1.606 -35.090 7.058 1.00 74.00 97 PHE A C 1
ATOM 746 O O . PHE A 1 97 ? 2.742 -35.127 7.533 1.00 74.00 97 PHE A O 1
ATOM 753 N N . ASP A 1 98 ? 0.847 -36.171 6.897 1.00 71.69 98 ASP A N 1
ATOM 754 C CA . ASP A 1 98 ? 1.376 -37.525 7.032 1.00 71.69 98 ASP A CA 1
ATOM 755 C C . ASP A 1 98 ? 2.123 -37.870 5.738 1.00 71.69 98 ASP A C 1
ATOM 757 O O . ASP A 1 98 ? 1.523 -38.106 4.690 1.00 71.69 98 ASP A O 1
ATOM 761 N N . PHE A 1 99 ? 3.454 -37.834 5.794 1.00 63.22 99 PHE A N 1
ATOM 762 C CA . PHE A 1 99 ? 4.296 -38.375 4.733 1.00 63.22 99 PHE A CA 1
ATOM 763 C C . PHE A 1 99 ? 4.516 -39.866 5.010 1.00 63.22 99 PHE A C 1
ATOM 765 O O . PHE A 1 99 ? 5.295 -40.222 5.894 1.00 63.22 99 PHE A O 1
ATOM 772 N N . GLU A 1 100 ? 3.836 -40.733 4.260 1.00 65.19 100 GLU A N 1
ATOM 773 C CA . GLU A 1 100 ? 4.253 -42.131 4.116 1.00 65.19 100 GLU A CA 1
ATOM 774 C C . GLU A 1 100 ? 5.450 -42.172 3.147 1.00 65.19 100 GLU A C 1
ATOM 776 O O . GLU A 1 100 ? 5.335 -41.726 2.003 1.00 65.19 100 GLU A O 1
ATOM 781 N N . ILE A 1 101 ? 6.609 -42.642 3.628 1.00 56.03 101 ILE A N 1
ATOM 782 C CA . ILE A 1 101 ? 7.801 -42.958 2.816 1.00 56.03 101 ILE A CA 1
ATOM 783 C C . ILE A 1 101 ? 7.837 -44.463 2.574 1.00 56.03 101 ILE A C 1
ATOM 785 O O . ILE A 1 101 ? 7.676 -45.206 3.571 1.00 56.03 101 ILE A O 1
#

Foldseek 3Di:
DDDDDDAAQEDDPVQKDFDQQFDQDPVRDTHGDLVSVLVDCQLVVVVQAWDWAFGIDGDPPHDHNHYDDTGTDIGGSNVSVVVCVPPPPDDDDDDDDDDDD

Solvent-accessible surface area (backbone atoms only — not comparable to full-atom values): 6597 Å² total; per-residue (Å²): 136,85,87,78,88,77,67,47,74,57,44,53,80,87,51,44,38,56,20,90,47,25,42,70,48,98,87,67,49,52,40,82,29,63,71,54,41,58,74,40,74,67,47,74,75,39,81,51,49,58,48,77,42,53,40,60,35,70,39,90,85,68,63,49,68,34,7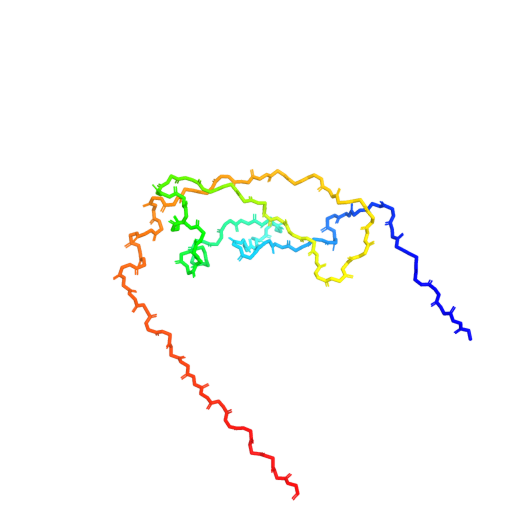7,69,90,71,76,61,45,79,44,70,34,65,70,43,67,70,65,59,76,63,75,75,77,83,83,85,77,89,82,82,84,85,79,87,128

Nearest PDB structures (foldseek):
  5x11-assembly3_D  TM=2.874E-01  e=7.486E+00  Bacillus spizizenii str. W23

Radius of gyration: 19.24 Å; Cα contacts (8 Å, |Δi|>4): 121; chains: 1; bounding box: 40×54×44 Å

Mean predicted aligned error: 10.66 Å

pLDDT: mean 82.94, std 15.56, range [45.94, 97.44]

Secondary structure (DSSP, 8-state):
--PPP---SS--GGGEEE-TTEEE-TTS-EEE-HHHHHTSTTTGGGTTSEEEE-SEEEPTT---SSPPP-PPEEEE-TTGGGTTTS---------------

Organism: Saccharomyces cerevisiae (strain CEN.PK113-7D) (NCBI:txid889517)

Sequence (101 aa):
MILHEIPCDSCTESDYECSSEFVRDAKGDCIPDYDQIALSDICDKANGETVSLEPLQLIKGDKCKKPMEIEAMNIPCEKILRESSNGKKIVTIENKFDFEI

InterPro domains:
  IPR031777 Sortilin, C-terminal [PF15901] (7-77)